Protein AF-A0A2V8MAC2-F1 (afdb_monomer)

Solvent-accessible surface area (backbone atoms only — not comparable to full-atom values): 6354 Å² total; per-residue (Å²): 142,80,87,79,79,82,80,80,74,79,76,73,82,79,60,94,76,76,81,86,86,86,79,65,52,84,78,69,73,42,72,71,96,56,88,60,63,69,51,73,56,47,40,62,43,30,32,70,72,75,71,44,41,62,51,48,90,79,57,84,64,82,97,56,54,72,68,57,47,52,46,62,16,28,46,87,75,70,52,46,68,68,62,53,61,74,41,45,69,62,58,60,74,67,111

pLDDT: mean 80.64, std 16.12, range [38.34, 96.56]

Structure (mmCIF, N/CA/C/O backbone):
data_AF-A0A2V8MAC2-F1
#
_entry.id   AF-A0A2V8MAC2-F1
#
loop_
_atom_site.group_PDB
_atom_site.id
_atom_site.type_symbol
_atom_site.label_atom_id
_atom_site.label_alt_id
_atom_site.label_comp_id
_atom_site.label_asym_id
_atom_site.label_entity_id
_atom_site.label_seq_id
_atom_site.pdbx_PDB_ins_code
_atom_site.Cartn_x
_atom_site.Cartn_y
_atom_site.Cartn_z
_atom_site.occupancy
_atom_site.B_iso_or_equiv
_atom_site.auth_seq_id
_atom_site.auth_comp_id
_atom_site.auth_asym_id
_atom_site.auth_atom_id
_atom_site.pdbx_PDB_model_num
ATOM 1 N N . MET A 1 1 ? 53.065 -2.965 39.347 1.00 39.19 1 MET A N 1
ATOM 2 C CA . MET A 1 1 ? 52.107 -3.851 38.656 1.00 39.19 1 MET A CA 1
ATOM 3 C C . MET A 1 1 ? 50.992 -2.960 38.113 1.00 39.19 1 MET A C 1
ATOM 5 O O . MET A 1 1 ? 50.189 -2.477 38.896 1.00 39.19 1 MET A O 1
ATOM 9 N N . LYS A 1 2 ? 51.051 -2.576 36.830 1.00 38.34 2 LYS A N 1
ATOM 10 C CA . LYS A 1 2 ? 50.074 -1.680 36.184 1.00 38.34 2 LYS A CA 1
ATOM 11 C C . LYS A 1 2 ? 49.312 -2.491 35.143 1.00 38.34 2 LYS A C 1
ATOM 13 O O . LYS A 1 2 ? 49.930 -3.136 34.304 1.00 38.34 2 LYS A O 1
ATOM 18 N N . ILE A 1 3 ? 47.992 -2.476 35.267 1.00 45.72 3 ILE A N 1
ATOM 19 C CA . ILE A 1 3 ? 47.037 -3.149 34.392 1.00 45.72 3 ILE A CA 1
ATOM 20 C C . ILE A 1 3 ? 47.025 -2.370 33.072 1.00 45.72 3 ILE A C 1
ATOM 22 O O . ILE A 1 3 ? 46.715 -1.180 33.056 1.00 45.72 3 ILE A O 1
ATOM 26 N N . SER A 1 4 ? 47.445 -3.009 31.983 1.00 43.06 4 SER A N 1
ATOM 27 C CA . SER A 1 4 ? 47.366 -2.452 30.634 1.00 43.06 4 SER A CA 1
ATOM 28 C C . SER A 1 4 ? 45.919 -2.530 30.153 1.00 43.06 4 SER A C 1
ATOM 30 O O . SER A 1 4 ? 45.408 -3.623 29.911 1.00 43.06 4 SER A O 1
ATOM 32 N N . ASN A 1 5 ? 45.268 -1.369 30.052 1.00 44.56 5 ASN A N 1
ATOM 33 C CA . ASN A 1 5 ? 43.930 -1.227 29.491 1.00 44.56 5 ASN A CA 1
ATOM 34 C C . ASN A 1 5 ? 43.885 -1.782 28.063 1.00 44.56 5 ASN A C 1
ATOM 36 O O . ASN A 1 5 ? 44.697 -1.427 27.208 1.00 44.56 5 ASN A O 1
ATOM 40 N N . MET A 1 6 ? 42.910 -2.660 27.850 1.00 48.41 6 MET A N 1
ATOM 41 C CA . MET A 1 6 ? 42.549 -3.252 26.575 1.00 48.41 6 MET A CA 1
ATOM 42 C C . MET A 1 6 ? 41.916 -2.159 25.713 1.00 48.41 6 MET A C 1
ATOM 44 O O . MET A 1 6 ? 40.784 -1.739 25.942 1.00 48.41 6 MET A O 1
ATOM 48 N N . ASP A 1 7 ? 42.706 -1.643 24.779 1.00 48.47 7 ASP A N 1
ATOM 49 C CA . ASP A 1 7 ? 42.297 -0.622 23.826 1.00 48.47 7 ASP A CA 1
ATOM 50 C C . ASP A 1 7 ? 41.392 -1.290 22.779 1.00 48.47 7 ASP A C 1
ATOM 52 O O . ASP A 1 7 ? 41.857 -1.891 21.803 1.00 48.47 7 ASP A O 1
ATOM 56 N N . SER A 1 8 ? 40.086 -1.284 23.052 1.00 51.47 8 SER A N 1
ATOM 57 C CA . SER A 1 8 ? 39.033 -1.769 22.159 1.00 51.47 8 SER A CA 1
ATOM 58 C C . SER A 1 8 ? 38.984 -0.885 20.917 1.00 51.47 8 SER A C 1
ATOM 60 O O . SER A 1 8 ? 38.210 0.066 20.825 1.00 51.47 8 SER A O 1
ATOM 62 N N . ARG A 1 9 ? 39.845 -1.200 19.948 1.00 46.47 9 ARG A N 1
ATOM 63 C CA . ARG A 1 9 ? 39.827 -0.612 18.612 1.00 46.47 9 ARG A CA 1
ATOM 64 C C . ARG A 1 9 ? 38.523 -0.998 17.925 1.00 46.47 9 ARG A C 1
ATOM 66 O O . ARG A 1 9 ? 38.435 -2.046 17.291 1.00 46.47 9 ARG A O 1
ATOM 73 N N . THR A 1 10 ? 37.536 -0.116 17.979 1.00 54.97 10 THR A N 1
ATOM 74 C CA . THR A 1 10 ? 36.494 -0.054 16.956 1.00 54.97 10 THR A CA 1
ATOM 75 C C . THR A 1 10 ? 37.189 0.375 15.666 1.00 54.97 10 THR A C 1
ATOM 77 O O . THR A 1 10 ? 37.342 1.564 15.389 1.00 54.97 10 THR A O 1
ATOM 80 N N . GLN A 1 11 ? 37.718 -0.588 14.908 1.00 55.94 11 GLN A N 1
ATOM 81 C CA . GLN A 1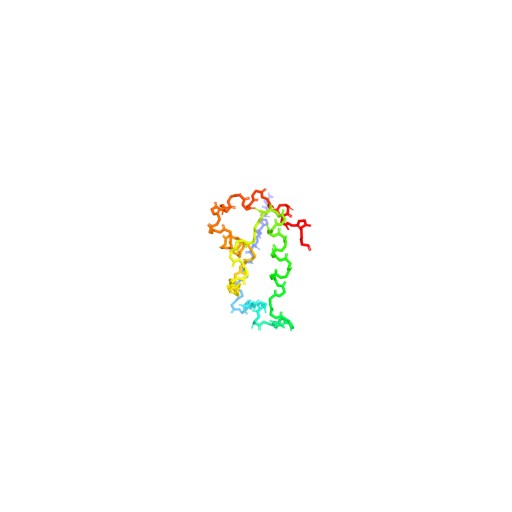 11 ? 38.202 -0.324 13.561 1.00 55.94 11 GLN A CA 1
ATOM 82 C C . GLN A 1 11 ? 37.001 0.115 12.724 1.00 55.94 11 GLN A C 1
ATOM 84 O O . GLN A 1 11 ? 36.204 -0.695 12.262 1.00 55.94 11 GLN A O 1
ATOM 89 N N . GLN A 1 12 ? 36.863 1.431 12.569 1.00 60.16 12 GLN A N 1
ATOM 90 C CA . GLN A 1 12 ? 36.082 2.045 11.508 1.00 60.16 12 GLN A CA 1
ATOM 91 C C . GLN A 1 12 ? 36.540 1.411 10.195 1.00 60.16 12 GLN A C 1
ATOM 93 O O . GLN A 1 12 ? 37.672 1.635 9.759 1.00 60.16 12 GLN A O 1
ATOM 98 N N . ILE A 1 13 ? 35.672 0.614 9.580 1.00 60.97 13 ILE A N 1
ATOM 99 C CA . ILE A 1 13 ? 35.872 0.141 8.219 1.00 60.97 13 ILE A CA 1
ATOM 100 C C . ILE A 1 13 ? 35.846 1.388 7.323 1.00 60.97 13 ILE A C 1
ATOM 102 O O . ILE A 1 13 ? 34.789 1.859 6.913 1.00 60.97 13 ILE A O 1
ATOM 106 N N . ARG A 1 14 ? 37.016 1.966 7.041 1.00 62.84 14 ARG A N 1
ATOM 107 C CA . ARG A 1 14 ? 37.204 2.872 5.905 1.00 62.84 14 ARG A CA 1
ATOM 108 C C . ARG A 1 14 ? 37.444 2.010 4.673 1.00 62.84 14 ARG A C 1
ATOM 110 O O . ARG A 1 14 ? 38.544 2.009 4.131 1.00 62.84 14 ARG A O 1
ATOM 117 N N . ASP A 1 15 ? 36.436 1.240 4.270 1.00 60.94 15 ASP A N 1
ATOM 118 C CA . ASP A 1 15 ? 36.487 0.573 2.974 1.00 60.94 15 ASP A CA 1
ATOM 119 C C . ASP A 1 15 ? 36.124 1.614 1.921 1.00 60.94 15 ASP A C 1
ATOM 121 O O . ASP A 1 15 ? 34.955 1.886 1.652 1.00 60.94 15 ASP A O 1
ATOM 125 N N . SER A 1 16 ? 37.137 2.215 1.306 1.00 65.12 16 SER A N 1
ATOM 126 C CA . SER A 1 16 ? 36.969 3.030 0.100 1.00 65.12 16 SER A CA 1
ATOM 127 C C . SER A 1 16 ? 36.469 2.212 -1.104 1.00 65.12 16 SER A C 1
ATOM 129 O O . SER A 1 16 ? 36.328 2.758 -2.196 1.00 65.12 16 SER A O 1
ATOM 131 N N . SER A 1 17 ? 36.192 0.915 -0.914 1.00 76.56 17 SER A N 1
ATOM 132 C CA . SER A 1 17 ? 35.723 -0.021 -1.934 1.00 76.56 17 SER A CA 1
ATOM 133 C C . SER A 1 17 ? 34.278 -0.516 -1.743 1.00 76.56 17 SER A C 1
ATOM 135 O O . SER A 1 17 ? 33.777 -1.258 -2.594 1.00 76.56 17 SER A O 1
ATOM 137 N N . LEU A 1 18 ? 33.578 -0.102 -0.677 1.00 82.06 18 LEU A N 1
ATOM 13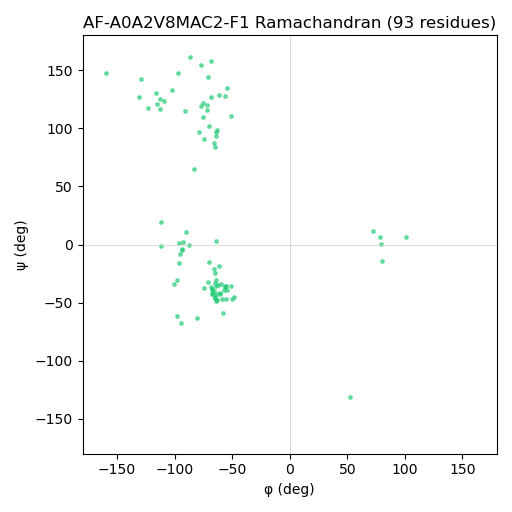8 C CA . LEU A 1 18 ? 32.233 -0.608 -0.389 1.00 82.06 18 LEU A CA 1
ATOM 139 C C . LEU A 1 18 ? 31.209 -0.049 -1.385 1.00 82.06 18 LEU A C 1
ATOM 141 O O . LEU A 1 18 ? 31.011 1.161 -1.488 1.00 82.06 18 LEU A O 1
ATOM 145 N N . ARG A 1 19 ? 30.540 -0.943 -2.120 1.00 85.50 19 ARG A N 1
ATOM 146 C CA . ARG A 1 19 ? 29.463 -0.597 -3.054 1.00 85.50 19 ARG A CA 1
ATOM 147 C C . ARG A 1 19 ? 28.151 -1.194 -2.566 1.00 85.50 19 ARG A C 1
ATOM 149 O O . ARG A 1 19 ? 28.043 -2.407 -2.424 1.00 85.50 19 ARG A O 1
ATOM 156 N N . VAL A 1 20 ? 27.167 -0.329 -2.325 1.00 86.25 20 VAL A N 1
ATOM 157 C CA . VAL A 1 20 ? 25.796 -0.711 -1.967 1.00 86.25 20 VAL A CA 1
ATOM 158 C C . VAL A 1 20 ? 24.919 -0.556 -3.199 1.00 86.25 20 VAL A C 1
ATOM 160 O O . VAL A 1 20 ? 24.979 0.470 -3.876 1.00 86.25 20 VAL A O 1
ATOM 163 N N . LEU A 1 21 ? 24.110 -1.572 -3.481 1.00 88.56 21 LEU A N 1
ATOM 164 C CA . LEU A 1 21 ? 23.173 -1.568 -4.592 1.00 88.56 21 LEU A CA 1
ATOM 165 C C . LEU A 1 21 ? 21.771 -1.826 -4.039 1.00 88.56 21 LEU A C 1
ATOM 167 O O . LEU A 1 21 ? 21.527 -2.871 -3.439 1.00 88.56 21 LEU A O 1
ATOM 171 N N . LEU A 1 22 ? 20.882 -0.850 -4.207 1.00 89.06 22 LEU A N 1
ATOM 172 C CA . LEU A 1 22 ? 19.483 -0.930 -3.802 1.00 89.06 22 LEU A CA 1
ATOM 173 C C . LEU A 1 22 ? 18.644 -1.021 -5.067 1.00 89.06 22 LEU A C 1
ATOM 175 O O . LEU A 1 22 ? 18.749 -0.161 -5.940 1.00 89.06 22 LEU A O 1
ATOM 179 N N . TRP A 1 23 ? 17.837 -2.069 -5.158 1.00 81.81 23 TRP A N 1
ATOM 180 C CA . TRP A 1 23 ? 16.915 -2.263 -6.262 1.00 81.81 23 TRP A CA 1
ATOM 181 C C . TRP A 1 23 ? 15.497 -2.230 -5.725 1.00 81.81 23 TRP A C 1
ATOM 183 O O . TRP A 1 23 ? 15.178 -2.914 -4.754 1.00 81.81 23 TRP A O 1
ATOM 193 N N . ASP A 1 24 ? 14.668 -1.435 -6.381 1.00 80.19 24 ASP A N 1
ATOM 194 C CA . ASP A 1 24 ? 13.223 -1.525 -6.260 1.00 80.19 24 ASP A CA 1
ATOM 195 C C . ASP A 1 24 ? 12.714 -2.844 -6.886 1.00 80.19 24 ASP A C 1
ATOM 197 O O . ASP A 1 24 ? 13.406 -3.466 -7.700 1.00 80.19 24 ASP A O 1
ATOM 201 N N . LEU A 1 25 ? 11.529 -3.304 -6.484 1.00 78.62 25 LEU A N 1
ATOM 202 C CA . LEU A 1 25 ? 10.966 -4.581 -6.932 1.00 78.62 25 LEU A CA 1
ATOM 203 C C . LEU A 1 25 ? 10.042 -4.396 -8.136 1.00 78.62 25 LEU A C 1
ATOM 205 O O . LEU A 1 25 ? 10.369 -4.852 -9.237 1.00 78.62 25 LEU A O 1
ATOM 209 N N . ASP A 1 26 ? 8.900 -3.743 -7.935 1.00 72.56 26 ASP A N 1
ATOM 210 C CA . ASP A 1 26 ? 7.804 -3.723 -8.900 1.00 72.56 26 ASP A CA 1
ATOM 211 C C . ASP A 1 26 ? 8.077 -2.776 -10.066 1.00 72.56 26 ASP A C 1
ATOM 213 O O . ASP A 1 26 ? 8.239 -1.571 -9.919 1.00 72.56 2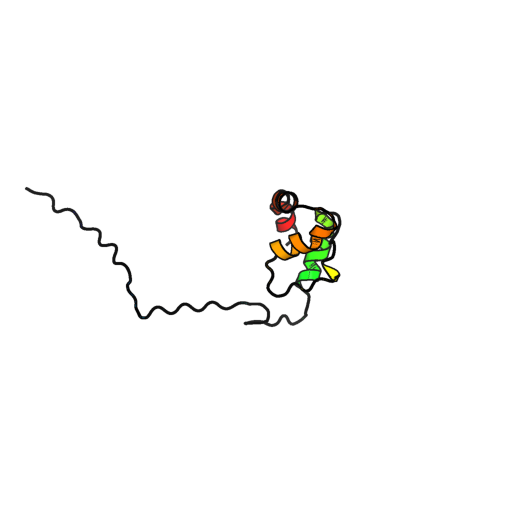6 ASP A O 1
ATOM 217 N N . GLY A 1 27 ? 8.125 -3.328 -11.276 1.00 70.50 27 GLY A N 1
ATOM 218 C CA . GLY A 1 27 ? 8.473 -2.579 -12.483 1.00 70.50 27 GLY A CA 1
ATOM 219 C C . GLY A 1 27 ? 9.979 -2.369 -12.672 1.00 70.50 27 GLY A C 1
ATOM 220 O O . GLY A 1 27 ? 10.387 -2.075 -13.799 1.00 70.50 27 GLY A O 1
ATOM 221 N N . THR A 1 28 ? 10.786 -2.611 -11.633 1.00 77.62 28 THR A N 1
ATOM 222 C CA . THR A 1 28 ? 12.253 -2.529 -11.661 1.00 77.62 28 THR A CA 1
ATOM 223 C C . THR A 1 28 ? 12.904 -3.906 -11.846 1.00 77.62 28 THR A C 1
ATOM 225 O O . THR A 1 28 ? 13.569 -4.133 -12.857 1.00 77.62 28 THR A O 1
ATOM 228 N N . LEU A 1 29 ? 12.700 -4.848 -10.918 1.00 78.31 29 LEU A N 1
ATOM 229 C CA . LEU A 1 29 ? 13.253 -6.210 -10.995 1.00 78.31 29 LEU A CA 1
ATOM 230 C C . LEU A 1 29 ? 12.237 -7.240 -11.487 1.00 78.31 29 LEU A C 1
ATOM 232 O O . LEU A 1 29 ? 12.597 -8.193 -12.179 1.00 78.31 29 LEU A O 1
ATOM 236 N N . VAL A 1 30 ? 10.970 -7.057 -11.129 1.00 77.62 30 VAL A N 1
ATOM 237 C CA . VAL A 1 30 ? 9.883 -7.976 -11.458 1.00 77.62 30 VAL A CA 1
ATOM 238 C C . VAL A 1 30 ? 8.727 -7.217 -12.090 1.00 77.62 30 VAL A C 1
ATOM 240 O O . VAL A 1 30 ? 8.405 -6.094 -11.716 1.00 77.62 30 VAL A O 1
ATOM 243 N N . ARG A 1 31 ? 8.078 -7.836 -13.076 1.00 68.62 31 ARG A N 1
ATOM 244 C CA . ARG A 1 31 ? 6.783 -7.379 -13.585 1.00 68.62 31 ARG A CA 1
ATOM 245 C C . ARG A 1 31 ? 5.760 -8.437 -13.215 1.00 68.62 31 ARG A C 1
ATOM 247 O O . ARG A 1 31 ? 5.878 -9.575 -13.666 1.00 68.62 31 ARG A O 1
ATOM 254 N N . GLY A 1 32 ? 4.783 -8.076 -12.386 1.00 64.25 32 GLY A N 1
ATOM 255 C CA . GLY A 1 32 ? 3.668 -8.965 -12.075 1.00 64.25 32 GLY A CA 1
ATOM 256 C C . GLY A 1 32 ? 2.990 -9.436 -13.364 1.00 64.25 32 GLY A C 1
ATOM 257 O O . GLY A 1 32 ? 2.735 -8.637 -14.264 1.00 64.25 32 GLY A O 1
ATOM 258 N N . ALA A 1 33 ? 2.695 -10.736 -13.462 1.00 61.94 33 ALA A N 1
ATO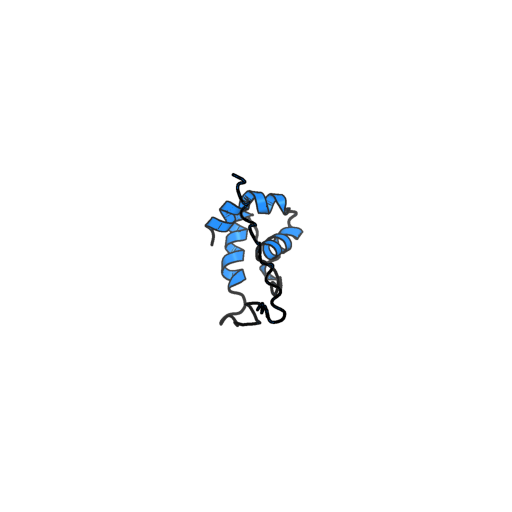M 259 C CA . ALA A 1 33 ? 2.043 -11.323 -14.638 1.00 61.94 33 ALA A CA 1
ATOM 260 C C . ALA A 1 33 ? 0.641 -10.736 -14.902 1.00 61.94 33 ALA A C 1
ATOM 262 O O . ALA A 1 33 ? 0.115 -10.851 -16.008 1.00 61.94 33 ALA A O 1
ATOM 263 N N . ARG A 1 34 ? 0.040 -10.102 -13.887 1.00 59.47 34 ARG A N 1
ATOM 264 C CA . ARG A 1 34 ? -1.195 -9.325 -13.978 1.00 59.47 34 ARG A CA 1
ATOM 265 C C . ARG A 1 34 ? -0.982 -7.977 -13.301 1.00 59.47 34 ARG A C 1
ATOM 267 O O . ARG A 1 34 ? -0.550 -7.914 -12.152 1.00 59.47 34 ARG A O 1
ATOM 274 N N . TYR A 1 35 ? -1.281 -6.907 -14.025 1.00 60.69 35 TYR A N 1
ATOM 275 C CA . TYR A 1 35 ? -1.318 -5.559 -13.474 1.00 60.69 35 TYR A CA 1
ATOM 276 C C . TYR A 1 35 ? -2.500 -5.464 -12.500 1.00 60.69 35 TYR A C 1
ATOM 278 O O . TYR A 1 35 ? -3.614 -5.811 -12.881 1.00 60.69 35 TYR A O 1
ATOM 286 N N . GLY A 1 36 ? -2.268 -5.021 -11.260 1.00 63.59 36 GLY A N 1
ATOM 287 C CA . GLY A 1 36 ? -3.351 -4.741 -10.307 1.00 63.59 36 GLY A CA 1
ATOM 288 C C . GLY A 1 36 ? -3.641 -5.791 -9.230 1.00 63.59 36 GLY A C 1
ATOM 289 O O . GLY A 1 36 ? -4.557 -5.550 -8.455 1.00 63.59 36 GLY A O 1
ATOM 290 N N . ILE A 1 37 ? -2.847 -6.867 -9.091 1.00 74.62 37 ILE A N 1
ATOM 291 C CA . ILE A 1 37 ? -3.024 -7.878 -8.013 1.00 74.62 37 ILE A CA 1
ATOM 292 C C . ILE A 1 37 ? -3.121 -7.223 -6.629 1.00 74.62 37 ILE A C 1
ATOM 294 O O . ILE A 1 37 ? -3.904 -7.658 -5.794 1.00 74.62 37 ILE A O 1
ATOM 298 N N . PHE A 1 38 ? -2.368 -6.140 -6.407 1.00 82.94 38 PHE A N 1
ATOM 299 C CA . PHE A 1 38 ? -2.462 -5.334 -5.192 1.00 82.94 38 PHE A CA 1
ATOM 300 C C . PHE A 1 38 ? -3.907 -4.927 -4.859 1.00 82.94 38 PHE A C 1
ATOM 302 O O . PHE A 1 38 ? -4.366 -5.073 -3.729 1.00 82.94 38 PHE A O 1
ATOM 309 N N . LYS A 1 39 ? -4.648 -4.432 -5.854 1.00 87.06 39 LYS A N 1
ATOM 310 C CA . LYS A 1 39 ? -6.017 -3.950 -5.658 1.00 87.06 39 LYS A CA 1
ATOM 311 C C . LYS A 1 39 ? -6.995 -5.090 -5.396 1.00 87.06 39 LYS A C 1
ATOM 313 O O . LYS A 1 39 ? -7.928 -4.886 -4.627 1.00 87.06 39 LYS A O 1
ATOM 318 N N . ASP A 1 40 ? -6.756 -6.264 -5.979 1.00 87.06 40 ASP A N 1
ATOM 319 C CA . ASP A 1 40 ? -7.640 -7.428 -5.847 1.00 87.06 40 ASP A CA 1
ATOM 320 C C . ASP A 1 40 ? -7.802 -7.872 -4.386 1.00 87.06 40 ASP A C 1
ATOM 322 O O . ASP A 1 40 ? -8.883 -8.311 -4.001 1.00 87.06 40 ASP A O 1
ATOM 326 N N . TYR A 1 41 ? -6.758 -7.727 -3.563 1.00 85.12 41 TYR A N 1
ATOM 327 C CA . TYR A 1 41 ? -6.845 -8.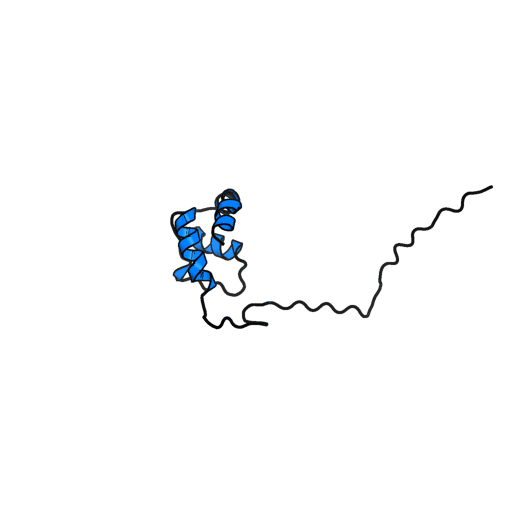001 -2.126 1.00 85.12 41 TYR A CA 1
ATOM 328 C C . TYR A 1 41 ? -7.055 -6.738 -1.281 1.00 85.12 41 TYR A C 1
ATOM 330 O O . TYR A 1 41 ? -7.70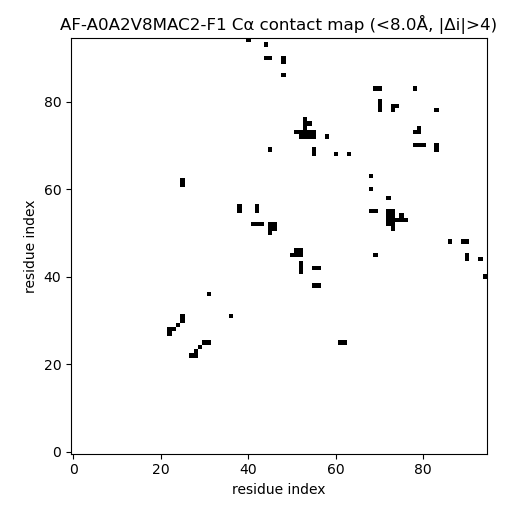7 -6.801 -0.242 1.00 85.12 41 TYR A O 1
ATOM 338 N N . THR A 1 42 ? -6.546 -5.579 -1.713 1.00 90.31 42 THR A N 1
ATOM 339 C CA . THR A 1 42 ? -6.607 -4.361 -0.889 1.00 90.31 42 THR A CA 1
ATOM 340 C C . THR A 1 42 ? -8.009 -3.760 -0.847 1.00 90.31 42 THR A C 1
ATOM 342 O O . THR A 1 42 ? -8.439 -3.304 0.205 1.00 90.31 42 THR A O 1
ATOM 345 N N . VAL A 1 43 ? -8.755 -3.786 -1.956 1.00 93.88 43 VAL A N 1
ATOM 346 C CA . VAL A 1 43 ? -10.140 -3.285 -1.999 1.00 93.88 43 VAL A CA 1
ATOM 347 C C . VAL A 1 43 ? -11.042 -3.998 -0.983 1.00 93.88 43 VAL A C 1
ATOM 349 O O . VAL A 1 43 ? -11.571 -3.310 -0.109 1.00 93.88 43 VAL A O 1
ATOM 352 N N . PRO A 1 44 ? -11.207 -5.338 -1.025 1.00 93.19 44 PRO A N 1
ATOM 353 C CA . PRO A 1 44 ? -12.105 -6.016 -0.091 1.00 93.19 44 PRO A CA 1
ATOM 354 C C . PRO A 1 44 ? -11.634 -5.886 1.361 1.00 93.19 44 PRO A C 1
ATOM 356 O O . PRO A 1 44 ? -12.451 -5.826 2.277 1.00 93.19 44 PRO A O 1
ATOM 359 N N . MET A 1 45 ? -10.321 -5.796 1.584 1.00 93.69 45 MET A N 1
ATOM 360 C CA . MET A 1 45 ? -9.760 -5.533 2.905 1.00 93.69 45 MET A CA 1
ATOM 361 C C . MET A 1 45 ? -10.184 -4.151 3.434 1.00 93.69 45 MET A C 1
ATOM 363 O O . MET A 1 45 ? -10.668 -4.055 4.563 1.00 93.69 45 MET A O 1
ATOM 367 N N . LEU A 1 46 ? -10.078 -3.088 2.628 1.00 95.06 46 LEU A N 1
ATOM 368 C CA . LEU A 1 46 ? -10.484 -1.745 3.051 1.00 95.06 46 LEU A CA 1
ATOM 369 C C . LEU A 1 46 ? -11.996 -1.637 3.249 1.00 95.06 46 LEU A C 1
ATOM 371 O O . LEU A 1 46 ? -12.436 -1.028 4.223 1.00 95.06 46 LEU A O 1
ATOM 375 N N . GLU A 1 47 ? -12.791 -2.279 2.395 1.00 95.75 47 GLU A N 1
ATOM 376 C CA . GLU A 1 47 ? -14.241 -2.380 2.580 1.00 95.75 47 GLU A CA 1
ATOM 377 C C . GLU A 1 47 ? -14.598 -3.106 3.882 1.00 95.75 47 GLU A C 1
ATOM 379 O O . GLU A 1 47 ? -15.471 -2.653 4.618 1.00 95.75 47 GLU A O 1
ATOM 384 N N . SER A 1 48 ? -13.890 -4.188 4.216 1.00 94.31 48 SER A N 1
ATOM 385 C CA . SER A 1 48 ? -14.111 -4.937 5.456 1.00 94.31 48 SER A CA 1
ATOM 386 C C . SER A 1 48 ? -13.733 -4.133 6.700 1.00 94.31 48 SER A C 1
ATOM 388 O O . SER A 1 48 ? -14.437 -4.174 7.708 1.00 94.31 48 SER A O 1
ATOM 390 N N . VAL A 1 49 ? -12.604 -3.425 6.660 1.00 94.50 49 VAL A N 1
ATOM 391 C CA . VAL A 1 49 ? -12.105 -2.672 7.810 1.00 94.50 49 VAL A CA 1
ATOM 392 C C . VAL A 1 49 ? -12.858 -1.345 7.895 1.00 94.50 49 VAL A C 1
ATOM 394 O O . VAL A 1 49 ? -13.606 -1.110 8.841 1.00 94.50 49 VAL A O 1
ATOM 397 N N . PHE A 1 50 ? -12.729 -0.468 6.908 1.00 94.62 50 PHE A N 1
ATOM 398 C CA . PHE A 1 50 ? -13.226 0.910 6.962 1.00 94.62 50 PHE A CA 1
ATOM 399 C C . PHE A 1 50 ? -14.631 1.107 6.384 1.00 94.62 50 PHE A C 1
ATOM 401 O O . PHE A 1 50 ? -15.162 2.212 6.474 1.00 94.62 50 PHE A O 1
ATOM 408 N N . GLY A 1 51 ? -15.250 0.068 5.817 1.00 95.19 51 GLY A N 1
ATOM 409 C CA . GLY A 1 51 ? -16.563 0.168 5.171 1.00 95.19 51 GLY A CA 1
ATOM 410 C C . GLY A 1 51 ? -16.516 0.748 3.755 1.00 95.19 51 GLY A C 1
ATOM 411 O O . GLY A 1 51 ? -17.561 0.910 3.132 1.00 95.19 51 GLY A O 1
ATOM 412 N N . THR A 1 52 ? -15.326 1.083 3.247 1.00 95.94 52 THR A N 1
ATOM 413 C CA . THR A 1 52 ? -15.114 1.678 1.923 1.00 95.94 52 THR A CA 1
ATOM 414 C C . THR A 1 52 ? -13.669 1.476 1.466 1.00 95.94 52 THR A C 1
ATOM 416 O O . THR A 1 52 ? -12.750 1.486 2.284 1.00 95.94 52 THR A O 1
ATOM 419 N N . ALA A 1 53 ? -13.460 1.338 0.155 1.00 96.00 53 ALA A N 1
ATOM 420 C CA . ALA A 1 53 ? -12.136 1.391 -0.471 1.00 96.00 53 ALA A CA 1
ATOM 421 C C . ALA A 1 53 ? -11.753 2.806 -0.954 1.00 96.00 53 ALA A C 1
ATOM 423 O O . ALA A 1 53 ? -10.690 2.986 -1.557 1.00 96.00 53 ALA A O 1
ATOM 424 N N . GLY A 1 54 ? -12.614 3.805 -0.718 1.00 95.81 54 GLY A N 1
ATOM 425 C CA . GLY A 1 54 ? -12.434 5.176 -1.191 1.00 95.81 54 GLY A CA 1
ATOM 426 C C . GLY A 1 54 ? -12.166 5.225 -2.698 1.00 95.81 54 GLY A C 1
ATOM 427 O O . GLY A 1 54 ? -12.857 4.576 -3.484 1.00 95.81 54 GLY A O 1
ATOM 428 N N . CYS A 1 55 ? -11.130 5.953 -3.120 1.00 94.62 55 CYS A N 1
ATOM 429 C CA . CYS A 1 55 ? -10.776 6.076 -4.540 1.00 94.62 55 CYS A CA 1
ATOM 430 C C . CYS A 1 55 ? -9.783 5.013 -5.057 1.00 94.62 55 CYS A C 1
ATOM 432 O O . CYS A 1 55 ? -9.295 5.125 -6.186 1.00 94.62 55 CYS A O 1
ATOM 434 N N . LEU A 1 56 ? -9.491 3.951 -4.288 1.00 94.06 56 LEU A N 1
ATOM 435 C CA . LEU A 1 56 ? -8.444 2.972 -4.626 1.00 94.06 56 LEU A CA 1
ATOM 436 C C . LEU A 1 56 ? -8.607 2.335 -6.017 1.00 94.06 56 LEU A C 1
ATOM 438 O O . LEU A 1 56 ? -7.616 2.085 -6.714 1.00 94.06 56 LEU A O 1
ATOM 442 N N . HIS A 1 57 ? -9.842 2.097 -6.464 1.00 90.56 57 HIS A N 1
ATOM 443 C CA . HIS A 1 57 ? -10.125 1.533 -7.788 1.00 90.56 57 HIS A CA 1
ATOM 444 C C . HIS A 1 57 ? -9.525 2.356 -8.933 1.00 90.56 57 HIS A C 1
ATOM 446 O O . HIS A 1 57 ? -9.000 1.787 -9.893 1.00 90.56 57 HIS A O 1
ATOM 452 N N . GLU A 1 58 ? -9.507 3.677 -8.787 1.00 89.81 58 GLU A N 1
ATOM 453 C CA . GLU A 1 58 ? -9.113 4.634 -9.823 1.00 89.81 58 GLU A CA 1
ATOM 454 C C . GLU A 1 58 ? -7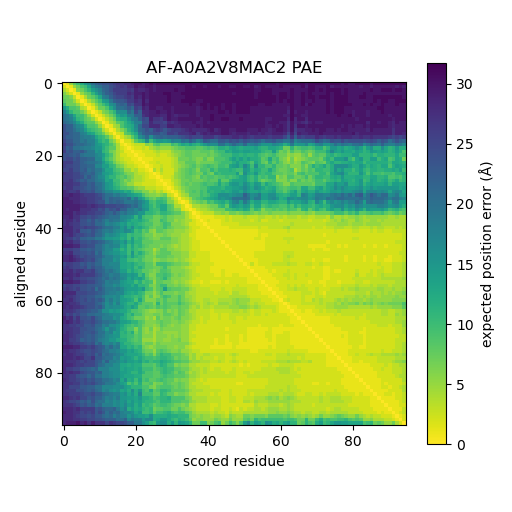.641 5.061 -9.699 1.00 89.81 58 GLU A C 1
ATOM 456 O O . GLU A 1 58 ? -7.047 5.563 -10.651 1.00 89.81 58 GLU A O 1
ATOM 461 N N . MET A 1 59 ? -7.016 4.811 -8.545 1.00 89.94 59 MET A N 1
ATOM 462 C CA . MET A 1 59 ? -5.651 5.253 -8.252 1.00 89.94 59 MET A CA 1
ATOM 463 C C . MET A 1 59 ? -4.564 4.512 -9.038 1.00 89.94 59 MET A C 1
ATOM 465 O O . MET A 1 59 ? -4.605 3.292 -9.212 1.00 89.94 59 MET A O 1
ATOM 469 N N . ILE A 1 60 ? -3.508 5.229 -9.415 1.00 87.62 60 ILE A N 1
ATOM 470 C CA . ILE A 1 60 ? -2.242 4.625 -9.842 1.00 87.62 60 ILE A CA 1
ATOM 471 C C . ILE A 1 60 ? -1.359 4.488 -8.600 1.00 87.62 60 ILE A C 1
ATOM 473 O O . ILE A 1 60 ? -0.955 5.488 -8.021 1.00 87.62 60 ILE A O 1
ATOM 477 N N . VAL A 1 61 ? -1.061 3.250 -8.203 1.00 86.94 61 VAL A N 1
ATOM 478 C CA . VAL A 1 61 ? -0.368 2.934 -6.935 1.00 86.94 61 VAL A CA 1
ATOM 479 C C . VAL A 1 61 ? 1.149 2.732 -7.083 1.00 86.94 61 VAL A C 1
ATOM 481 O O . VAL A 1 61 ? 1.842 2.418 -6.123 1.00 86.94 61 VAL A O 1
ATOM 484 N N . SER A 1 62 ? 1.680 2.877 -8.299 1.00 82.88 62 SER A N 1
ATOM 485 C CA . SER A 1 62 ? 3.088 2.599 -8.610 1.00 82.88 62 SER A CA 1
ATOM 486 C C . SER A 1 62 ? 4.038 3.505 -7.822 1.00 82.88 62 SER A C 1
ATOM 488 O O . SER A 1 62 ? 3.919 4.727 -7.887 1.00 82.88 62 SER A O 1
ATOM 490 N N . GLY A 1 63 ? 5.024 2.909 -7.145 1.00 82.94 63 GLY A N 1
ATOM 491 C CA . GLY A 1 63 ? 6.035 3.634 -6.363 1.00 82.94 63 GLY A CA 1
ATOM 492 C C . GLY A 1 63 ? 5.553 4.128 -4.994 1.00 82.94 63 GLY A C 1
ATOM 493 O O . GLY A 1 63 ? 6.283 4.855 -4.322 1.00 82.94 63 GLY A O 1
ATOM 494 N N . MET A 1 64 ? 4.343 3.750 -4.579 1.00 88.62 64 MET A N 1
ATOM 495 C CA . MET A 1 64 ? 3.808 4.048 -3.254 1.00 88.62 64 MET A CA 1
ATOM 496 C C . MET A 1 64 ? 4.006 2.853 -2.322 1.00 88.62 64 MET A C 1
ATOM 498 O O . MET A 1 64 ? 3.947 1.702 -2.743 1.00 88.62 64 MET A O 1
ATOM 502 N N . THR A 1 65 ? 4.209 3.131 -1.038 1.00 87.38 65 THR A N 1
ATOM 503 C CA . THR A 1 65 ? 4.128 2.099 0.005 1.00 87.38 65 THR A CA 1
ATOM 504 C C . THR A 1 65 ? 2.670 1.762 0.313 1.00 87.38 65 THR A C 1
ATOM 506 O O . THR A 1 65 ? 1.805 2.629 0.192 1.00 87.38 65 THR A O 1
ATOM 509 N N . ASP A 1 66 ? 2.400 0.551 0.801 1.00 86.56 66 ASP A N 1
ATOM 510 C CA . ASP A 1 66 ? 1.052 0.102 1.186 1.00 86.56 66 ASP A CA 1
ATOM 511 C C . ASP A 1 66 ? 0.326 1.114 2.082 1.00 86.56 66 ASP A C 1
ATOM 513 O O . ASP A 1 66 ? -0.819 1.476 1.821 1.00 86.56 66 ASP A O 1
ATOM 517 N N . LEU A 1 67 ? 1.011 1.652 3.098 1.00 89.75 67 LEU A N 1
ATOM 518 C CA . LEU A 1 67 ? 0.423 2.648 3.993 1.00 89.75 67 LEU A CA 1
ATOM 519 C C . LEU A 1 67 ? 0.050 3.942 3.253 1.00 89.75 67 LEU A C 1
ATOM 521 O O . LEU A 1 67 ? -1.030 4.478 3.480 1.00 89.75 67 LEU A O 1
ATOM 525 N N . GLN A 1 68 ? 0.908 4.428 2.352 1.00 91.19 68 GLN A N 1
ATOM 526 C CA . GLN A 1 68 ? 0.598 5.609 1.541 1.00 91.19 68 GLN A CA 1
ATOM 527 C C . GLN A 1 68 ? -0.587 5.356 0.609 1.00 91.19 68 GLN A C 1
ATOM 529 O O . GLN A 1 68 ? -1.381 6.262 0.384 1.00 91.19 68 GLN A O 1
ATOM 534 N N . ILE A 1 69 ? -0.719 4.138 0.079 1.00 92.69 69 ILE A N 1
ATOM 535 C CA . ILE A 1 69 ? -1.853 3.765 -0.768 1.00 92.69 69 ILE A CA 1
ATOM 536 C C . ILE A 1 69 ? -3.153 3.809 0.040 1.00 92.69 69 ILE A C 1
ATOM 538 O O . ILE A 1 69 ? -4.127 4.394 -0.426 1.00 92.69 69 ILE A O 1
ATOM 542 N N . VAL A 1 70 ? -3.167 3.248 1.253 1.00 94.12 70 VAL A N 1
ATOM 543 C CA . VAL A 1 70 ? -4.347 3.268 2.135 1.00 94.12 70 VAL A CA 1
ATOM 544 C C . VAL A 1 70 ? -4.705 4.694 2.564 1.00 94.12 70 VAL A C 1
ATOM 546 O O . VAL A 1 70 ? -5.869 5.081 2.488 1.00 94.12 70 VAL A O 1
ATOM 549 N N . GLU A 1 71 ? -3.716 5.492 2.976 1.00 94.62 71 GLU A N 1
ATOM 550 C CA . GLU A 1 71 ? -3.918 6.899 3.350 1.00 94.62 71 GLU A CA 1
ATOM 551 C C . GLU A 1 71 ? -4.505 7.715 2.192 1.00 94.62 71 GLU A C 1
ATOM 553 O O . GLU A 1 71 ? -5.476 8.447 2.376 1.00 94.62 71 GLU A O 1
ATOM 558 N N . GLU A 1 72 ? -3.949 7.571 0.989 1.00 95.38 72 GLU A N 1
ATOM 559 C CA . GLU A 1 72 ? -4.398 8.303 -0.195 1.00 95.38 72 GLU A CA 1
ATOM 560 C C . GLU A 1 72 ? -5.801 7.866 -0.639 1.00 95.38 72 GLU A C 1
ATOM 562 O O . GLU A 1 72 ? -6.635 8.722 -0.945 1.00 95.38 72 GLU A O 1
ATOM 567 N N . ALA A 1 73 ? -6.083 6.558 -0.608 1.00 96.19 73 ALA A N 1
ATOM 568 C CA . ALA A 1 73 ? -7.379 5.996 -0.978 1.00 96.19 73 ALA A CA 1
ATOM 569 C C . ALA A 1 73 ? -8.518 6.520 -0.100 1.00 96.19 73 ALA A C 1
ATOM 571 O O . ALA A 1 73 ? -9.587 6.853 -0.610 1.00 96.19 73 ALA A O 1
ATOM 572 N N . LEU A 1 74 ? -8.284 6.616 1.211 1.00 96.56 74 LEU A N 1
ATOM 573 C CA . LEU A 1 74 ? -9.308 6.976 2.191 1.00 96.56 74 LEU A CA 1
ATOM 574 C C . LEU A 1 74 ? -9.355 8.476 2.515 1.00 96.56 74 LEU A C 1
ATOM 576 O O . LEU A 1 74 ? -10.255 8.927 3.226 1.00 96.56 74 LEU A O 1
ATOM 580 N N . ARG A 1 75 ? -8.430 9.278 1.975 1.00 94.50 75 ARG A N 1
ATOM 581 C CA . ARG A 1 75 ? -8.359 10.722 2.242 1.00 94.50 75 ARG A CA 1
ATOM 582 C C . ARG A 1 75 ? -9.659 11.454 1.898 1.00 94.50 75 ARG A C 1
ATOM 584 O O . ARG A 1 75 ? -10.055 12.361 2.626 1.00 94.50 75 ARG A O 1
ATOM 591 N N . GLY A 1 76 ? -10.314 11.073 0.798 1.00 92.56 76 GLY A N 1
ATOM 592 C CA . GLY A 1 76 ? -11.593 11.659 0.369 1.00 92.56 76 GLY A CA 1
ATOM 593 C C . GLY A 1 76 ? -12.748 11.396 1.340 1.00 92.56 76 GLY A C 1
ATOM 594 O O . GLY A 1 76 ? -13.668 12.203 1.427 1.00 92.56 76 GLY A O 1
ATOM 595 N N . GLU A 1 77 ? -12.644 10.325 2.127 1.00 94.75 77 GLU A N 1
ATOM 596 C CA . GLU A 1 77 ? -13.631 9.903 3.128 1.00 94.75 77 GLU A CA 1
ATOM 597 C C . GLU A 1 77 ? -13.398 10.572 4.495 1.00 94.75 77 GLU A C 1
ATOM 599 O O . GLU A 1 77 ? -14.127 10.326 5.455 1.00 94.75 77 GLU A O 1
ATOM 604 N N . GLY A 1 78 ? -12.361 11.410 4.616 1.00 93.75 78 GLY A N 1
ATOM 605 C CA . GLY A 1 78 ? -11.994 12.071 5.868 1.00 93.75 78 GLY A CA 1
ATOM 606 C C . GLY A 1 78 ? -11.370 11.142 6.913 1.00 93.75 78 GLY A C 1
ATOM 607 O O . GLY A 1 78 ? -11.207 11.551 8.063 1.00 93.75 78 GLY A O 1
ATOM 608 N N . ILE A 1 79 ? -11.007 9.913 6.533 1.00 94.69 79 ILE A N 1
ATOM 609 C CA . ILE A 1 79 ? -10.330 8.964 7.419 1.00 94.69 79 ILE A CA 1
ATOM 610 C C . ILE A 1 79 ? -8.868 9.390 7.560 1.00 94.69 79 ILE A C 1
ATOM 612 O O . ILE A 1 79 ? -8.134 9.502 6.576 1.00 94.69 79 ILE A O 1
ATOM 616 N N . THR A 1 80 ? -8.438 9.642 8.795 1.00 93.38 80 THR A N 1
ATOM 617 C CA . THR A 1 80 ? -7.095 10.155 9.073 1.00 93.38 80 THR A CA 1
ATOM 618 C C . THR A 1 80 ? -6.066 9.040 9.211 1.00 93.38 80 THR A C 1
ATOM 620 O O . THR A 1 80 ? -6.372 7.879 9.497 1.00 93.38 80 THR A O 1
ATOM 623 N N . ARG A 1 81 ? -4.795 9.420 9.085 1.00 92.19 81 ARG A N 1
ATOM 624 C CA . ARG A 1 81 ? -3.650 8.536 9.309 1.00 92.19 81 ARG A CA 1
ATOM 625 C C . ARG A 1 81 ? -3.671 7.875 10.686 1.00 92.19 81 ARG A C 1
ATOM 627 O O . ARG A 1 81 ? -3.328 6.703 10.817 1.00 92.19 81 ARG A O 1
ATOM 634 N N . GLU A 1 82 ? -4.078 8.607 11.715 1.00 93.56 82 GLU A N 1
ATOM 635 C CA . GLU A 1 82 ? -4.167 8.106 13.086 1.00 93.56 82 GLU A CA 1
ATOM 636 C C . GLU A 1 82 ? -5.241 7.022 13.202 1.00 93.56 82 GLU A C 1
ATOM 638 O O . GLU A 1 82 ? -5.013 6.000 13.847 1.00 93.56 82 GLU A O 1
ATOM 643 N N . GLN A 1 83 ? -6.382 7.205 12.529 1.00 93.75 83 GLN A N 1
ATOM 644 C CA . GLN A 1 83 ? -7.459 6.215 12.484 1.00 93.75 83 GLN A CA 1
ATOM 645 C C . GLN A 1 83 ? -7.040 4.954 11.719 1.00 93.75 83 GLN A C 1
ATOM 647 O O . GLN A 1 83 ? -7.357 3.847 12.151 1.00 93.75 83 GLN A O 1
ATOM 652 N N . ILE A 1 84 ? -6.277 5.106 10.632 1.00 93.62 84 ILE A N 1
ATOM 653 C CA . ILE A 1 84 ? -5.694 3.977 9.891 1.00 93.62 84 ILE A CA 1
ATOM 654 C C . ILE A 1 84 ? -4.695 3.227 10.775 1.00 93.62 84 ILE A C 1
ATOM 656 O O . ILE A 1 84 ? -4.770 2.007 10.921 1.00 93.62 84 ILE A O 1
ATOM 660 N N . SER A 1 85 ? -3.787 3.956 11.427 1.00 92.56 85 SER A N 1
ATOM 661 C CA . SER A 1 85 ? -2.778 3.377 12.313 1.00 92.56 85 SER A CA 1
ATOM 662 C C . SER A 1 85 ? -3.393 2.657 13.515 1.00 92.56 85 SER A C 1
ATOM 664 O O . SER A 1 85 ? -2.841 1.651 13.957 1.00 92.56 85 SER A O 1
ATOM 666 N N . ALA A 1 86 ? -4.515 3.146 14.048 1.00 94.38 86 ALA A N 1
ATOM 667 C CA . ALA A 1 86 ? -5.219 2.515 15.162 1.00 94.38 86 ALA A CA 1
ATOM 668 C C . ALA A 1 86 ? -5.801 1.136 14.805 1.00 94.38 86 ALA A C 1
ATOM 670 O O . ALA A 1 86 ? -6.041 0.331 15.699 1.00 94.38 86 ALA A O 1
ATOM 671 N N . ARG A 1 87 ? -5.996 0.852 13.511 1.00 92.12 87 ARG A N 1
ATOM 672 C CA . ARG A 1 87 ? -6.579 -0.400 12.998 1.00 92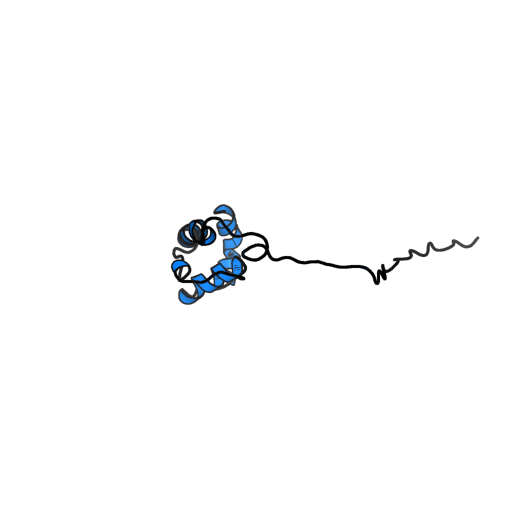.12 87 ARG A CA 1
ATOM 673 C C . ARG A 1 87 ? -5.571 -1.262 12.243 1.00 92.12 87 ARG A C 1
ATOM 675 O O . ARG A 1 87 ? -5.938 -2.149 11.476 1.00 92.12 87 ARG A O 1
ATOM 682 N N . LYS A 1 88 ? -4.279 -1.015 12.465 1.00 88.06 88 LYS A N 1
ATOM 683 C CA . LYS A 1 88 ? -3.182 -1.727 11.804 1.00 88.06 88 LYS A CA 1
ATOM 684 C C . LYS A 1 88 ? -3.242 -3.244 12.006 1.00 88.06 88 LYS A C 1
ATOM 686 O O . LYS A 1 88 ? -2.936 -3.982 11.075 1.00 88.06 88 LYS A O 1
ATOM 691 N N . ASP A 1 89 ? -3.656 -3.703 13.181 1.00 89.56 89 ASP A N 1
ATOM 692 C CA . ASP A 1 89 ? -3.753 -5.136 13.473 1.00 89.56 89 ASP A CA 1
ATOM 693 C C . ASP A 1 89 ? -4.873 -5.803 12.653 1.00 89.56 89 ASP A C 1
ATOM 695 O O . ASP A 1 89 ? -4.703 -6.909 12.144 1.00 89.56 89 ASP A O 1
ATOM 699 N N . GLU A 1 90 ? -5.993 -5.103 12.439 1.00 90.31 90 GLU A N 1
ATOM 700 C CA . GLU A 1 90 ? -7.087 -5.577 11.580 1.00 90.31 90 GLU A CA 1
ATOM 701 C C . GLU A 1 90 ? -6.644 -5.659 10.115 1.00 90.31 90 GLU A C 1
ATOM 703 O O . GLU A 1 90 ? -6.877 -6.675 9.459 1.00 90.31 90 GLU A O 1
ATOM 708 N N . LEU A 1 91 ? -5.930 -4.633 9.633 1.00 86.62 91 LEU A N 1
ATOM 709 C CA . LEU A 1 91 ? -5.322 -4.620 8.299 1.00 86.62 91 LEU A CA 1
ATOM 710 C C . LEU A 1 91 ? -4.408 -5.834 8.094 1.00 86.62 91 LEU A C 1
ATOM 712 O O . LEU A 1 91 ? -4.513 -6.515 7.081 1.00 86.62 91 LEU A O 1
ATOM 716 N N . GLN A 1 92 ? -3.546 -6.132 9.071 1.00 83.69 92 GLN A N 1
ATOM 717 C CA . GLN A 1 92 ? -2.629 -7.274 9.016 1.00 83.69 92 GLN A CA 1
ATOM 718 C C . GLN A 1 92 ? -3.347 -8.623 9.017 1.00 83.69 92 GLN A C 1
ATOM 720 O O . GLN A 1 92 ? -2.865 -9.554 8.384 1.00 83.69 92 GLN A O 1
ATOM 725 N N . SER A 1 93 ? -4.491 -8.738 9.694 1.00 83.31 93 SER A N 1
ATOM 726 C CA . SER A 1 93 ? -5.270 -9.982 9.718 1.00 83.31 93 SER A CA 1
ATOM 727 C C . SER A 1 93 ? -5.960 -10.323 8.389 1.00 83.31 93 SER A C 1
ATOM 729 O O . SER A 1 93 ? -6.414 -11.453 8.218 1.00 83.31 93 SER A O 1
ATOM 731 N N . CYS A 1 94 ? -6.050 -9.356 7.468 1.00 72.81 94 CYS A N 1
ATOM 732 C CA . CYS A 1 94 ? -6.698 -9.504 6.162 1.00 72.81 94 CYS A CA 1
ATOM 733 C C . CYS A 1 94 ? -5.726 -9.853 5.019 1.00 72.81 94 CY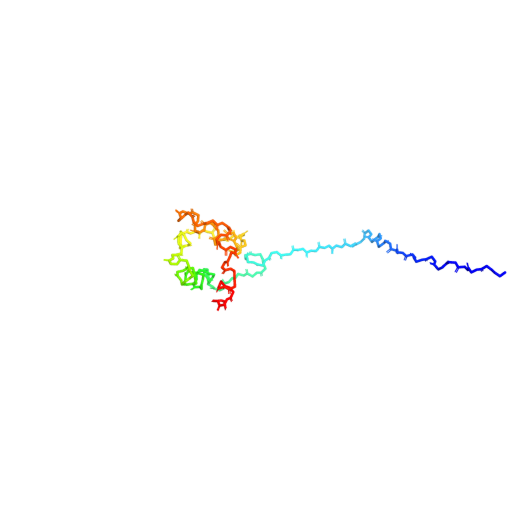S A C 1
ATOM 735 O O . CYS A 1 94 ? -6.189 -10.117 3.907 1.00 72.81 94 CYS A O 1
ATOM 737 N N . TYR A 1 95 ? -4.414 -9.817 5.280 1.00 62.28 95 TYR A N 1
ATOM 738 C CA . TYR A 1 95 ? -3.356 -10.279 4.371 1.00 62.28 95 TYR A CA 1
ATOM 739 C C . TYR A 1 95 ? -3.170 -11.797 4.469 1.00 62.28 95 TYR A C 1
ATOM 741 O O . TYR A 1 95 ? -2.901 -12.414 3.413 1.00 62.28 95 TYR A O 1
#

Secondary structure (DSSP, 8-state):
---------------TT-------SBTTTB--SSTTHHHHHHHHHHHHHHS--TTTTT---TT--HHHHHHHHHGGGT--HHHHHHTHHHHHHT-

Sequence (95 aa):
MKISNMDSRTQQIRDSSLRVLLWDLDGTLVRGARYGIFKDYTVPMLESVFGTAGCLHEMIVSGMTDLQIVEEALRGEGITREQISARKDELQSCY

Radius of gyration: 22.91 Å; Cα contacts (8 Å, |Δi|>4): 56; chains: 1; bounding box: 69×23×53 Å

Foldseek 3Di:
DDDDDDPPPPPPPPPPPDDDDDFDDDPTPDDPPDPCPVVVQQQVLCCVQVVGQACLVVDDCPPHDPLRSSQVRCVVVVQHSVNVVVCVVSSVVSD

Mean predicted aligned error: 11.62 Å